Protein AF-A0A2G4H6I1-F1 (afdb_monomer)

Structure (mmCIF, N/CA/C/O backbone):
data_AF-A0A2G4H6I1-F1
#
_entry.id   AF-A0A2G4H6I1-F1
#
loop_
_atom_site.group_PDB
_atom_site.id
_atom_site.type_symbol
_atom_site.label_atom_id
_atom_site.label_alt_id
_atom_site.label_comp_id
_atom_site.label_asym_id
_atom_site.label_entity_id
_atom_site.label_seq_id
_atom_site.pdbx_PDB_ins_code
_atom_site.Cartn_x
_atom_site.Cartn_y
_atom_site.Cartn_z
_atom_site.occupancy
_atom_site.B_iso_or_equiv
_atom_site.auth_seq_id
_atom_site.auth_comp_id
_atom_site.auth_asym_id
_atom_site.auth_atom_id
_atom_site.pdbx_PDB_model_num
ATOM 1 N N . MET A 1 1 ? -14.885 -21.947 18.859 1.00 47.69 1 MET A N 1
ATOM 2 C CA . MET A 1 1 ? -14.506 -21.914 17.428 1.00 47.69 1 MET A CA 1
ATOM 3 C C . MET A 1 1 ? -15.034 -20.630 16.765 1.00 47.69 1 MET A C 1
ATOM 5 O O . MET A 1 1 ? -15.889 -20.704 15.902 1.00 47.69 1 MET A O 1
ATOM 9 N N . PHE A 1 2 ? -14.538 -19.450 17.172 1.00 48.50 2 PHE A N 1
ATOM 10 C CA . PHE A 1 2 ? -14.938 -18.136 16.617 1.00 48.50 2 PHE A CA 1
ATOM 11 C C . PHE A 1 2 ? -13.767 -17.136 16.595 1.00 48.50 2 PHE A C 1
ATOM 13 O O . PHE A 1 2 ? -13.943 -15.937 16.746 1.00 48.50 2 PHE A O 1
ATOM 20 N N . ARG A 1 3 ? -12.537 -17.615 16.372 1.00 53.78 3 ARG A N 1
ATOM 21 C CA . ARG A 1 3 ? -11.357 -16.746 16.193 1.00 53.78 3 ARG A CA 1
ATOM 22 C C . ARG A 1 3 ? -11.307 -16.156 14.768 1.00 53.78 3 ARG A C 1
ATOM 24 O O . ARG A 1 3 ? -10.239 -16.022 14.183 1.00 53.78 3 ARG A O 1
ATOM 31 N N . ARG A 1 4 ? -12.477 -15.931 14.156 1.00 52.84 4 ARG A N 1
ATOM 32 C CA . ARG A 1 4 ? -12.616 -15.455 12.776 1.00 52.84 4 ARG A CA 1
ATOM 33 C C . ARG A 1 4 ? -12.330 -13.957 12.766 1.00 52.84 4 ARG A C 1
ATOM 35 O O . ARG A 1 4 ? -13.188 -13.182 13.157 1.00 52.84 4 ARG A O 1
ATOM 42 N N . LYS A 1 5 ? -11.116 -13.612 12.331 1.00 61.91 5 LYS A N 1
ATOM 43 C CA . LYS A 1 5 ? -10.760 -12.361 11.649 1.00 61.91 5 LYS A CA 1
ATOM 44 C C . LYS A 1 5 ? -11.417 -11.105 12.232 1.00 61.91 5 LYS A C 1
ATOM 46 O O . LYS A 1 5 ? -12.272 -10.511 11.584 1.00 61.91 5 LYS A O 1
ATOM 51 N N . ARG A 1 6 ? -11.013 -10.688 13.434 1.00 74.25 6 ARG A N 1
ATOM 52 C CA . ARG A 1 6 ? -11.524 -9.441 14.033 1.00 74.25 6 ARG A CA 1
ATOM 53 C C . ARG A 1 6 ? -11.312 -8.246 13.096 1.00 74.25 6 ARG A C 1
ATOM 55 O O . ARG A 1 6 ? -12.156 -7.359 13.065 1.00 74.25 6 ARG A O 1
ATOM 62 N N . PHE A 1 7 ? -10.224 -8.259 12.324 1.00 90.12 7 PHE A N 1
ATOM 63 C CA . PHE A 1 7 ? -9.858 -7.169 11.426 1.00 90.12 7 PHE A CA 1
ATOM 64 C C . PHE A 1 7 ? -10.017 -7.507 9.947 1.00 90.12 7 PHE A C 1
ATOM 66 O O . PHE A 1 7 ? -9.777 -6.645 9.117 1.00 90.12 7 PHE A O 1
ATOM 73 N N . GLY A 1 8 ? -10.430 -8.726 9.589 1.00 92.12 8 GLY A N 1
ATOM 74 C CA . GLY A 1 8 ? -10.422 -9.167 8.190 1.00 92.12 8 GLY A CA 1
ATOM 75 C C . GLY A 1 8 ? -11.231 -8.266 7.264 1.00 92.12 8 GLY A C 1
ATOM 76 O O . GLY A 1 8 ? -10.702 -7.813 6.258 1.00 92.12 8 GLY A O 1
ATOM 77 N N . ASP A 1 9 ? -12.475 -7.964 7.635 1.00 93.06 9 ASP A N 1
ATOM 78 C CA . ASP A 1 9 ? -13.354 -7.126 6.811 1.00 93.06 9 ASP A CA 1
ATOM 79 C C . ASP A 1 9 ? -12.864 -5.670 6.755 1.00 93.06 9 ASP A C 1
ATOM 81 O O . ASP A 1 9 ? -12.982 -5.013 5.721 1.00 93.06 9 ASP A O 1
ATOM 85 N N . LEU A 1 10 ? -12.273 -5.176 7.850 1.00 95.25 10 LEU A N 1
ATOM 86 C CA . LEU A 1 10 ? -11.664 -3.847 7.899 1.00 95.25 10 LEU A CA 1
ATOM 87 C C . LEU A 1 10 ? -10.443 -3.765 6.980 1.00 95.25 10 LEU A C 1
ATOM 89 O O . LEU A 1 10 ? -10.353 -2.843 6.180 1.00 95.25 10 LEU A O 1
ATOM 93 N N . ILE A 1 11 ? -9.523 -4.721 7.084 1.00 97.38 11 ILE A N 1
ATOM 94 C CA . ILE A 1 11 ? -8.300 -4.760 6.281 1.00 97.38 11 ILE A CA 1
ATOM 95 C C . ILE A 1 11 ? -8.659 -4.929 4.804 1.00 97.38 11 ILE A C 1
ATOM 97 O O . ILE A 1 11 ? -8.127 -4.219 3.958 1.00 97.38 11 ILE A O 1
ATOM 101 N N . ASP A 1 12 ? -9.618 -5.800 4.478 1.00 96.06 12 ASP A N 1
ATOM 102 C CA . ASP A 1 12 ? -10.106 -5.945 3.104 1.00 96.06 12 ASP A CA 1
ATOM 103 C C . ASP A 1 12 ? -10.702 -4.614 2.580 1.00 96.06 12 ASP A C 1
ATOM 105 O O . ASP A 1 12 ? -10.563 -4.299 1.397 1.00 96.06 12 ASP A O 1
ATOM 109 N N . GLN A 1 13 ? -11.326 -3.802 3.443 1.00 96.94 13 GLN A N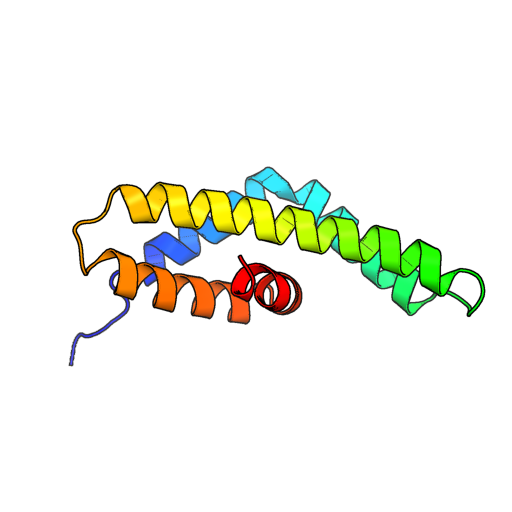 1
ATOM 110 C CA . GLN A 1 13 ? -11.790 -2.457 3.089 1.00 96.94 13 GLN A CA 1
ATOM 111 C C . GLN A 1 13 ? -10.638 -1.447 2.952 1.00 96.94 13 GLN A C 1
ATOM 113 O O . GLN A 1 13 ? -10.649 -0.673 2.000 1.00 96.94 13 GLN A O 1
ATOM 118 N N . GLN A 1 14 ? -9.645 -1.453 3.843 1.00 97.62 14 GLN A N 1
ATOM 119 C CA . GLN A 1 14 ? -8.457 -0.593 3.758 1.00 97.62 14 GLN A CA 1
ATOM 120 C C . GLN A 1 14 ? -7.683 -0.844 2.460 1.00 97.62 14 GLN A C 1
ATOM 122 O O . GLN A 1 14 ? -7.414 0.090 1.712 1.00 97.62 14 GLN A O 1
ATOM 127 N N . LEU A 1 15 ? -7.432 -2.111 2.120 1.00 98.19 15 LEU A N 1
ATOM 128 C CA . LEU A 1 15 ? -6.755 -2.477 0.874 1.00 98.19 15 LEU A CA 1
ATOM 129 C C . LEU A 1 15 ? -7.576 -2.116 -0.370 1.00 98.19 15 LEU A C 1
ATOM 131 O O . LEU A 1 15 ? -7.004 -1.842 -1.425 1.00 98.19 15 LEU A O 1
ATOM 135 N N . ARG A 1 16 ? -8.912 -2.106 -0.265 1.00 97.94 16 ARG A N 1
ATOM 136 C CA . ARG A 1 16 ? -9.794 -1.618 -1.333 1.00 97.94 16 ARG A CA 1
ATOM 137 C C . ARG A 1 16 ? -9.700 -0.103 -1.495 1.00 97.94 16 ARG A C 1
ATOM 139 O O . ARG A 1 16 ? -9.698 0.356 -2.630 1.00 97.94 16 ARG A O 1
ATOM 146 N N . ILE A 1 17 ? -9.642 0.647 -0.394 1.00 97.75 17 ILE A N 1
ATOM 147 C CA . ILE A 1 17 ? -9.461 2.106 -0.414 1.00 97.75 17 ILE A CA 1
ATOM 148 C C . ILE A 1 17 ? -8.113 2.434 -1.052 1.00 97.75 17 ILE A C 1
ATOM 150 O O . ILE A 1 17 ? -8.097 3.121 -2.063 1.00 97.75 17 ILE A O 1
ATOM 154 N N . PHE A 1 18 ? -7.028 1.820 -0.571 1.00 98.00 18 PHE A N 1
ATOM 155 C CA . PHE A 1 18 ? -5.699 1.939 -1.175 1.00 98.00 18 PHE A CA 1
ATOM 156 C C . PHE A 1 18 ? -5.730 1.681 -2.691 1.00 98.00 18 PHE A C 1
ATOM 158 O O . PHE A 1 18 ? -5.279 2.500 -3.484 1.00 98.00 18 PHE A O 1
ATOM 165 N N . ALA A 1 19 ? -6.333 0.568 -3.119 1.00 97.31 19 ALA A N 1
ATOM 166 C CA . ALA A 1 19 ? -6.402 0.235 -4.539 1.00 97.31 19 ALA A CA 1
ATOM 167 C C . ALA A 1 19 ? -7.236 1.220 -5.368 1.00 97.31 19 ALA A C 1
ATOM 169 O O . ALA A 1 19 ? -6.951 1.417 -6.546 1.00 97.31 19 ALA A O 1
ATOM 170 N N . SER A 1 20 ? -8.286 1.790 -4.776 1.00 97.69 20 SER A N 1
ATOM 171 C CA . SER A 1 20 ? -9.161 2.756 -5.437 1.00 97.69 20 SER A CA 1
ATOM 172 C C . SER A 1 20 ? -8.486 4.117 -5.568 1.00 97.69 20 SER A C 1
ATOM 174 O O . SER A 1 20 ? -8.501 4.699 -6.648 1.00 97.69 20 SER A O 1
ATOM 176 N N . ASP A 1 21 ? -7.888 4.608 -4.485 1.00 98.00 21 ASP A N 1
ATOM 177 C CA . ASP A 1 21 ? -7.279 5.939 -4.421 1.00 98.00 21 ASP A CA 1
ATOM 178 C C . ASP A 1 21 ? -5.995 6.010 -5.257 1.00 98.00 21 ASP A C 1
ATOM 180 O O . ASP A 1 21 ? -5.656 7.058 -5.805 1.00 98.00 21 ASP A O 1
ATOM 184 N N . HIS A 1 22 ? -5.323 4.869 -5.429 1.00 97.00 22 HIS A N 1
ATOM 185 C CA . HIS A 1 22 ? -4.058 4.758 -6.148 1.00 97.00 22 HIS A CA 1
ATOM 186 C C . HIS A 1 22 ? -4.139 3.879 -7.401 1.00 97.00 22 HIS A C 1
ATOM 188 O O . HIS A 1 22 ? -3.130 3.324 -7.839 1.00 97.00 22 HIS A O 1
ATOM 194 N N . ALA A 1 23 ? -5.326 3.745 -8.000 1.00 95.88 23 ALA A N 1
ATOM 195 C CA . ALA A 1 23 ? -5.549 2.876 -9.156 1.00 95.88 23 ALA A CA 1
ATOM 196 C C . ALA A 1 23 ? -4.566 3.148 -10.311 1.00 95.88 23 ALA A C 1
ATOM 198 O O . ALA A 1 23 ? -3.974 2.209 -10.845 1.00 95.88 23 ALA A O 1
ATOM 199 N N . ASP A 1 24 ? -4.343 4.422 -10.645 1.00 94.38 24 ASP A N 1
ATOM 200 C CA . ASP A 1 24 ? -3.444 4.829 -11.732 1.00 94.38 24 ASP A CA 1
ATOM 201 C C . ASP A 1 24 ? -1.975 4.494 -11.424 1.00 94.38 24 ASP A C 1
ATOM 203 O O . ASP A 1 24 ? -1.244 4.027 -12.295 1.00 94.38 24 ASP A O 1
ATOM 207 N N . ARG A 1 25 ? -1.545 4.656 -10.167 1.00 94.25 25 ARG A N 1
ATOM 208 C CA . ARG A 1 25 ? -0.189 4.302 -9.710 1.00 94.25 25 ARG A CA 1
ATOM 209 C C . ARG A 1 25 ? 0.037 2.795 -9.706 1.00 94.25 25 ARG A C 1
ATOM 211 O O . ARG A 1 25 ? 1.042 2.315 -10.216 1.00 94.25 25 ARG A O 1
ATOM 218 N N . LEU A 1 26 ? -0.933 2.024 -9.217 1.00 95.12 26 LEU A N 1
ATOM 219 C CA . LEU A 1 26 ? -0.867 0.562 -9.269 1.00 95.12 26 LEU A CA 1
ATOM 220 C C . LEU A 1 26 ? -0.874 0.036 -10.707 1.00 95.12 26 LEU A C 1
ATOM 222 O O . LEU A 1 26 ? -0.285 -1.012 -10.978 1.00 95.12 26 LEU A O 1
ATOM 226 N N . GLN A 1 27 ? -1.527 0.746 -11.627 1.00 94.31 27 GLN A N 1
ATOM 227 C CA . GLN A 1 27 ? -1.452 0.455 -13.052 1.00 94.31 27 GLN A CA 1
ATOM 228 C C . GLN A 1 27 ? -0.057 0.780 -13.612 1.00 94.31 27 GLN A C 1
ATOM 230 O O . GLN A 1 27 ? 0.538 -0.082 -14.258 1.00 94.31 27 GLN A O 1
ATOM 235 N N . ALA A 1 28 ? 0.515 1.942 -13.286 1.00 91.69 28 ALA A N 1
ATOM 236 C CA . ALA A 1 28 ? 1.876 2.313 -13.682 1.00 91.69 28 ALA A CA 1
ATOM 237 C C . ALA A 1 28 ? 2.932 1.316 -13.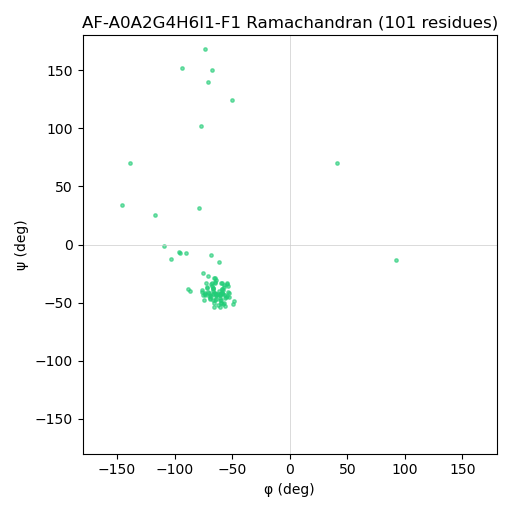170 1.00 91.69 28 ALA A C 1
ATOM 239 O O . ALA A 1 28 ? 3.802 0.896 -13.933 1.00 91.69 28 ALA A O 1
ATOM 240 N N . MET A 1 29 ? 2.803 0.843 -11.926 1.00 94.44 29 MET A N 1
ATOM 241 C CA . MET A 1 29 ? 3.657 -0.206 -11.356 1.00 94.44 29 MET A CA 1
ATOM 242 C C . MET A 1 29 ? 3.601 -1.503 -12.183 1.00 94.44 29 MET A C 1
ATOM 244 O O . MET A 1 29 ? 4.628 -2.133 -12.445 1.00 94.44 29 MET A O 1
ATOM 248 N N . ARG A 1 30 ? 2.404 -1.918 -12.627 1.00 94.00 30 ARG A N 1
ATOM 249 C CA . ARG A 1 30 ? 2.240 -3.110 -13.482 1.00 94.00 30 ARG A CA 1
ATOM 250 C C . ARG A 1 30 ? 2.911 -2.919 -14.838 1.00 94.00 30 ARG A C 1
ATOM 252 O O . ARG A 1 30 ? 3.584 -3.831 -15.307 1.00 94.00 30 ARG A O 1
ATOM 259 N N . GLU A 1 31 ? 2.773 -1.741 -15.433 1.00 94.38 31 GLU A N 1
ATOM 260 C CA . GLU A 1 31 ? 3.409 -1.405 -16.709 1.00 94.38 31 GLU A CA 1
ATOM 261 C C . GLU A 1 31 ? 4.938 -1.343 -16.591 1.00 94.38 31 GLU A C 1
ATOM 263 O O . GLU A 1 31 ? 5.642 -1.850 -17.464 1.00 94.38 31 GLU A O 1
ATOM 268 N N . ALA A 1 32 ? 5.466 -0.783 -15.498 1.00 93.19 32 ALA A N 1
ATOM 269 C CA . ALA A 1 32 ? 6.898 -0.775 -15.200 1.00 93.19 32 ALA A CA 1
ATOM 270 C C . ALA A 1 32 ? 7.451 -2.197 -15.063 1.00 93.19 32 ALA A C 1
ATOM 272 O O . ALA A 1 32 ? 8.477 -2.533 -15.656 1.00 93.19 32 ALA A O 1
ATOM 273 N N . ARG A 1 33 ? 6.713 -3.080 -14.382 1.00 94.00 33 ARG A N 1
ATOM 274 C CA . ARG A 1 33 ? 7.060 -4.500 -14.281 1.00 94.00 33 ARG A CA 1
ATOM 275 C C . ARG A 1 33 ? 7.101 -5.198 -15.636 1.00 94.00 33 ARG A C 1
ATOM 277 O O . ARG A 1 33 ? 7.974 -6.032 -15.873 1.00 94.00 33 ARG A O 1
ATOM 284 N N . GLU A 1 34 ? 6.123 -4.932 -16.495 1.00 94.88 34 GLU A N 1
ATOM 285 C CA . GLU A 1 34 ? 6.065 -5.520 -17.835 1.00 94.88 34 GLU A CA 1
ATOM 286 C C . GLU A 1 34 ? 7.222 -5.031 -18.706 1.00 94.88 34 GLU A C 1
ATOM 288 O O . GLU A 1 34 ? 7.867 -5.856 -19.354 1.00 94.88 34 GLU A O 1
ATOM 293 N N . ARG A 1 35 ? 7.551 -3.734 -18.641 1.00 93.62 35 ARG A N 1
ATOM 294 C CA . ARG A 1 35 ? 8.746 -3.171 -19.282 1.00 93.62 35 ARG A CA 1
ATOM 295 C C . ARG A 1 35 ? 10.015 -3.850 -18.791 1.00 93.62 35 ARG A C 1
ATOM 297 O O . ARG A 1 35 ? 10.756 -4.374 -19.610 1.00 93.62 35 ARG A O 1
ATOM 304 N N . TYR A 1 36 ? 10.216 -3.949 -17.478 1.00 92.69 36 TYR A N 1
ATOM 305 C CA . TYR A 1 36 ? 11.373 -4.639 -16.906 1.00 92.69 36 TYR A CA 1
ATOM 306 C C . TYR A 1 36 ? 11.484 -6.096 -17.376 1.00 92.69 36 TYR A C 1
ATOM 308 O O . TYR A 1 36 ? 12.559 -6.551 -17.753 1.00 92.69 36 TYR A O 1
ATOM 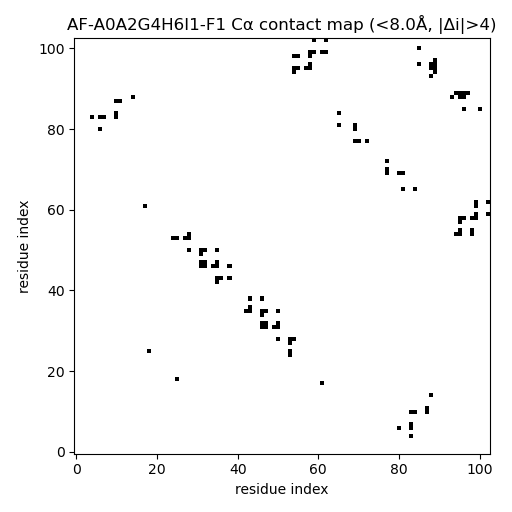316 N N . ARG A 1 37 ? 10.369 -6.832 -17.417 1.00 93.88 37 ARG A N 1
ATOM 317 C CA . ARG A 1 37 ? 10.352 -8.227 -17.889 1.00 93.88 37 ARG A CA 1
ATOM 318 C C . ARG A 1 37 ? 10.688 -8.387 -19.368 1.00 93.88 37 ARG A C 1
ATOM 320 O O . ARG A 1 37 ? 11.142 -9.463 -19.751 1.00 93.88 37 ARG A O 1
ATOM 327 N N . GLY A 1 38 ? 10.388 -7.379 -20.181 1.00 93.50 38 GLY A N 1
ATOM 328 C CA . GLY A 1 38 ? 10.665 -7.365 -21.616 1.00 93.50 38 GLY A CA 1
ATOM 329 C C . GLY A 1 38 ? 11.968 -6.664 -21.996 1.00 93.50 38 GLY A C 1
ATOM 330 O O . GLY A 1 38 ? 12.317 -6.694 -23.171 1.00 93.50 38 GLY A O 1
ATOM 331 N N . ALA A 1 39 ? 12.649 -6.029 -21.041 1.00 93.00 39 ALA A N 1
ATOM 332 C CA . ALA A 1 39 ? 13.839 -5.234 -21.290 1.00 93.00 39 ALA A CA 1
ATOM 333 C C . ALA A 1 39 ? 15.040 -6.113 -21.654 1.00 93.00 39 ALA A C 1
ATOM 335 O O . ALA A 1 39 ? 15.293 -7.154 -21.037 1.00 93.00 39 ALA A O 1
ATOM 336 N N . ASP A 1 40 ? 15.817 -5.642 -22.624 1.00 93.12 40 ASP A N 1
ATOM 337 C CA . ASP A 1 40 ? 17.127 -6.2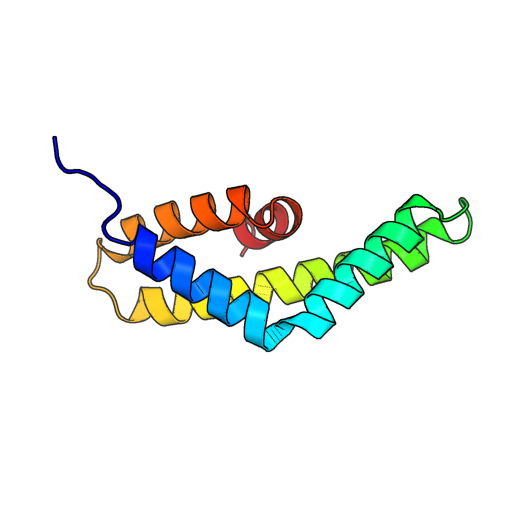02 -22.926 1.00 93.12 40 ASP A CA 1
ATOM 338 C C . ASP A 1 40 ? 18.144 -5.797 -21.844 1.00 93.12 40 ASP A C 1
ATOM 340 O O . ASP A 1 40 ? 17.891 -4.923 -21.014 1.00 93.12 40 ASP A O 1
ATOM 344 N N . ALA A 1 41 ? 19.323 -6.427 -21.842 1.00 88.81 41 ALA A N 1
ATOM 345 C CA . ALA A 1 41 ? 20.321 -6.253 -20.782 1.00 88.81 41 ALA A CA 1
ATOM 346 C C . ALA A 1 41 ? 20.718 -4.784 -20.524 1.00 88.81 41 ALA A C 1
ATOM 348 O O . ALA A 1 41 ? 20.951 -4.419 -19.374 1.00 88.81 41 ALA A O 1
ATOM 349 N N . ASP A 1 42 ? 20.749 -3.954 -21.570 1.00 89.88 42 ASP A N 1
ATOM 350 C CA . ASP A 1 42 ? 21.119 -2.536 -21.478 1.00 89.88 42 ASP A CA 1
ATOM 351 C C . ASP A 1 42 ? 20.007 -1.664 -20.858 1.00 89.88 42 ASP A C 1
ATOM 353 O O . ASP A 1 42 ? 20.287 -0.614 -20.283 1.00 89.88 42 ASP A O 1
ATOM 357 N N . GLU A 1 43 ? 18.746 -2.099 -20.941 1.00 89.88 43 GLU A N 1
ATOM 358 C CA . GLU A 1 43 ? 17.569 -1.370 -20.440 1.00 89.88 43 GLU A CA 1
ATOM 359 C C . GLU A 1 43 ? 17.034 -1.945 -19.118 1.00 89.88 43 GLU A C 1
ATOM 361 O O . GLU A 1 43 ? 16.206 -1.318 -18.447 1.00 89.88 43 GLU A O 1
ATOM 366 N N . ALA A 1 44 ? 17.505 -3.135 -18.733 1.00 89.38 44 ALA A N 1
ATOM 367 C CA . ALA A 1 44 ? 17.031 -3.879 -17.574 1.00 89.38 44 ALA A CA 1
ATOM 368 C C . ALA A 1 44 ? 17.236 -3.119 -16.259 1.00 89.38 44 ALA A C 1
ATOM 370 O O . ALA A 1 44 ? 16.348 -3.141 -15.413 1.00 89.38 44 ALA A O 1
ATOM 371 N N . GLU A 1 45 ? 18.369 -2.434 -16.085 1.00 91.50 45 GLU A N 1
ATOM 372 C CA . GLU A 1 45 ? 18.661 -1.693 -14.851 1.00 91.50 45 GLU A CA 1
ATOM 373 C C . GLU A 1 45 ? 17.752 -0.471 -14.689 1.00 91.50 45 GLU A C 1
ATOM 375 O O . GLU A 1 45 ? 17.137 -0.301 -13.639 1.00 91.50 45 GLU A O 1
ATOM 380 N N . ALA A 1 46 ? 17.590 0.331 -15.745 1.00 90.62 46 ALA A N 1
ATOM 381 C CA . ALA A 1 46 ? 16.696 1.4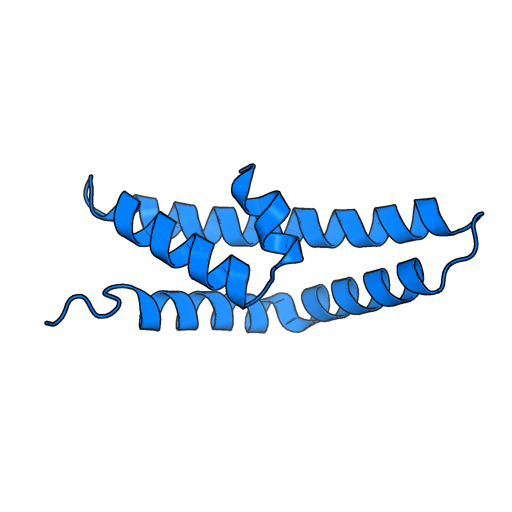88 -15.720 1.00 90.62 46 ALA A CA 1
ATOM 382 C C . ALA A 1 46 ? 15.231 1.064 -15.523 1.00 90.62 46 ALA A C 1
ATOM 384 O O . ALA A 1 46 ? 14.531 1.614 -14.679 1.00 90.62 46 ALA A O 1
ATOM 385 N N . SER A 1 47 ? 14.789 0.028 -16.243 1.00 91.62 47 SER A N 1
ATOM 386 C CA . SER A 1 47 ? 13.420 -0.488 -16.123 1.00 91.62 47 SER A CA 1
ATOM 387 C C . SER A 1 47 ? 13.156 -1.132 -14.760 1.00 91.62 47 SER A C 1
ATOM 389 O O . SER A 1 47 ? 12.036 -1.068 -14.256 1.00 91.62 47 SER A O 1
ATOM 391 N N . TYR A 1 48 ? 14.170 -1.763 -14.160 1.00 92.62 48 TYR A N 1
ATOM 392 C CA . TYR A 1 48 ? 14.084 -2.260 -12.792 1.00 92.62 48 TYR A CA 1
ATOM 393 C C . TYR A 1 48 ? 13.981 -1.113 -11.788 1.00 92.62 48 TYR A C 1
ATOM 395 O O . TYR A 1 48 ? 13.159 -1.208 -10.886 1.00 92.62 48 TYR A O 1
ATOM 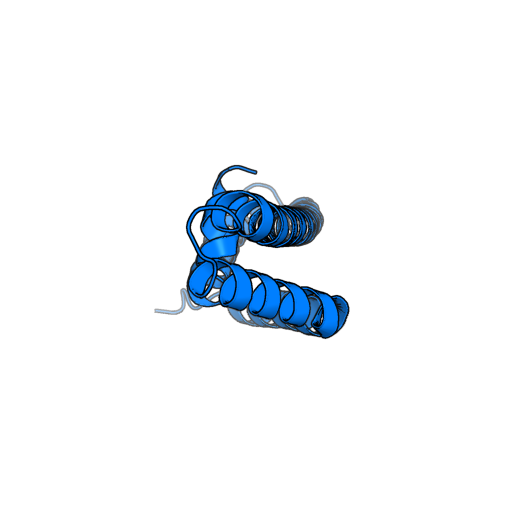403 N N . GLY A 1 49 ? 14.765 -0.042 -11.958 1.00 94.56 49 GLY A N 1
ATOM 404 C CA . GLY A 1 49 ? 14.695 1.159 -11.121 1.00 94.56 49 GLY A CA 1
ATOM 405 C C . GLY A 1 49 ? 13.291 1.762 -11.099 1.00 94.56 49 GLY A C 1
ATOM 406 O O . GLY A 1 49 ? 12.697 1.861 -10.032 1.00 94.56 49 GLY A O 1
ATOM 407 N N . ASP A 1 50 ? 12.711 2.022 -12.277 1.00 92.69 50 ASP A N 1
ATOM 408 C CA . ASP A 1 50 ? 11.326 2.506 -12.407 1.00 92.69 50 ASP A CA 1
ATOM 409 C C . ASP A 1 50 ? 10.320 1.614 -11.663 1.00 92.69 50 ASP A C 1
ATOM 411 O O . ASP A 1 50 ? 9.358 2.086 -11.063 1.00 92.69 50 ASP A O 1
ATOM 415 N N . TYR A 1 51 ? 10.501 0.296 -11.755 1.00 94.56 51 TYR A N 1
ATOM 416 C CA . TYR A 1 51 ? 9.612 -0.663 -11.115 1.00 94.56 51 TYR A CA 1
ATOM 417 C C . TYR A 1 51 ? 9.807 -0.719 -9.595 1.00 94.56 51 TYR A C 1
ATOM 419 O O . TYR A 1 51 ? 8.821 -0.796 -8.863 1.00 94.56 51 TYR A O 1
ATOM 427 N N . ALA A 1 52 ? 11.055 -0.682 -9.126 1.00 95.56 52 ALA A N 1
ATOM 428 C CA . ALA A 1 52 ? 11.398 -0.697 -7.711 1.00 95.56 52 ALA A CA 1
ATOM 429 C C . ALA A 1 52 ? 10.868 0.554 -6.997 1.00 95.56 52 ALA A C 1
ATOM 431 O O . ALA A 1 52 ? 10.237 0.412 -5.954 1.00 95.56 52 ALA A O 1
ATOM 432 N N . ASP A 1 53 ? 11.007 1.735 -7.607 1.00 95.44 53 ASP A N 1
ATOM 433 C CA . ASP A 1 53 ? 10.505 2.998 -7.051 1.00 95.44 53 ASP A CA 1
ATOM 434 C C . ASP A 1 53 ? 8.981 2.960 -6.809 1.00 95.44 53 ASP A C 1
ATOM 436 O O . ASP A 1 53 ? 8.490 3.453 -5.792 1.00 95.44 53 ASP A O 1
ATOM 440 N N . GLU A 1 54 ? 8.209 2.335 -7.708 1.00 95.88 54 GLU A N 1
ATOM 441 C CA . GLU A 1 54 ? 6.757 2.185 -7.526 1.00 95.88 54 GLU A CA 1
ATOM 442 C C . GLU A 1 54 ? 6.391 1.157 -6.440 1.00 95.88 54 GLU A C 1
ATOM 444 O O . GLU A 1 54 ? 5.380 1.328 -5.754 1.00 95.88 54 GLU A O 1
ATOM 449 N N . ILE A 1 55 ? 7.190 0.095 -6.260 1.00 96.56 55 ILE A N 1
ATOM 450 C CA . ILE A 1 55 ? 6.998 -0.853 -5.149 1.00 96.56 55 ILE A CA 1
ATOM 451 C C . ILE A 1 55 ? 7.280 -0.162 -3.817 1.00 96.56 55 ILE A C 1
ATOM 453 O O . ILE A 1 55 ? 6.477 -0.309 -2.893 1.00 96.56 55 ILE A O 1
ATOM 457 N N . ASP A 1 56 ? 8.400 0.553 -3.719 1.00 96.88 56 ASP A N 1
ATOM 458 C CA . ASP A 1 56 ? 8.831 1.218 -2.490 1.00 96.88 56 ASP A CA 1
ATOM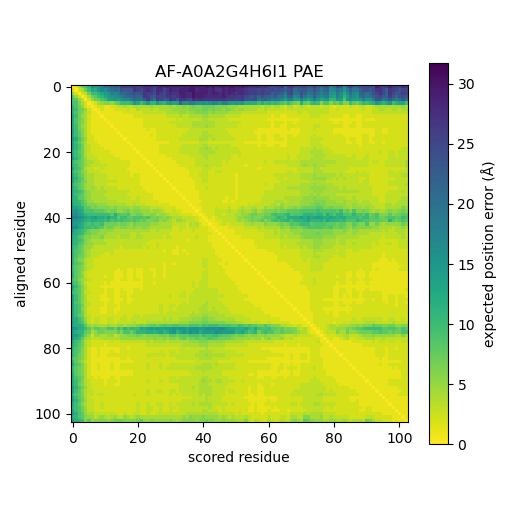 459 C C . ASP A 1 56 ? 7.790 2.249 -2.057 1.00 96.88 56 ASP A C 1
ATOM 461 O O . ASP A 1 56 ? 7.297 2.192 -0.930 1.00 96.88 56 ASP A O 1
ATOM 465 N N . TRP A 1 57 ? 7.336 3.091 -2.988 1.00 97.06 57 TRP A N 1
ATOM 466 C CA . TRP A 1 57 ? 6.246 4.029 -2.727 1.00 97.06 57 TRP A CA 1
ATOM 467 C C . TRP A 1 57 ? 4.968 3.319 -2.240 1.00 97.06 57 TRP A C 1
ATOM 469 O O . TRP A 1 57 ? 4.365 3.719 -1.245 1.00 97.06 57 TRP A O 1
ATOM 479 N N . ALA A 1 58 ? 4.554 2.227 -2.894 1.00 97.31 58 ALA A N 1
ATOM 480 C CA . ALA A 1 58 ? 3.358 1.489 -2.488 1.00 97.31 58 ALA A CA 1
ATOM 481 C C . ALA A 1 58 ? 3.500 0.833 -1.101 1.00 97.31 58 ALA A C 1
ATOM 483 O O . ALA A 1 58 ? 2.508 0.691 -0.379 1.00 97.31 58 ALA A O 1
ATOM 484 N N . ALA A 1 59 ? 4.712 0.412 -0.729 1.00 98.12 59 ALA A N 1
ATOM 485 C CA . ALA A 1 59 ? 5.006 -0.127 0.592 1.00 98.12 59 ALA A CA 1
ATOM 486 C C . ALA A 1 59 ? 4.934 0.963 1.667 1.00 98.12 59 ALA A C 1
ATOM 488 O O . ALA A 1 59 ? 4.316 0.731 2.706 1.00 98.12 59 ALA A O 1
ATOM 489 N N . GLU A 1 60 ? 5.492 2.145 1.402 1.00 97.94 60 GLU A N 1
ATOM 490 C CA . GLU A 1 60 ? 5.426 3.302 2.300 1.00 97.94 60 GLU A CA 1
ATOM 491 C C . GLU A 1 60 ? 3.974 3.722 2.567 1.00 97.94 60 GLU A C 1
ATOM 493 O O . GLU A 1 60 ? 3.557 3.766 3.723 1.00 97.94 60 GLU A O 1
ATOM 498 N N . GLU A 1 61 ? 3.154 3.898 1.528 1.00 98.06 61 GLU A N 1
ATOM 499 C CA . GLU A 1 61 ? 1.735 4.269 1.678 1.00 98.06 61 GLU A CA 1
ATOM 500 C C . GLU A 1 61 ? 0.934 3.237 2.494 1.00 98.06 61 GLU A C 1
ATOM 502 O O . GLU A 1 61 ? 0.118 3.580 3.358 1.00 98.06 61 GLU A O 1
ATOM 507 N N . LEU A 1 62 ? 1.168 1.940 2.254 1.00 98.25 62 LEU A N 1
ATOM 508 C CA . LEU A 1 62 ? 0.531 0.881 3.041 1.00 98.25 62 LEU A CA 1
ATOM 509 C C . LEU A 1 62 ? 1.032 0.859 4.488 1.00 98.25 62 LEU A C 1
ATOM 511 O O . LEU A 1 62 ? 0.235 0.562 5.383 1.00 98.25 62 LEU A O 1
ATOM 515 N N . SER A 1 63 ? 2.311 1.161 4.726 1.00 98.25 63 SER A N 1
ATOM 516 C CA . SER A 1 63 ? 2.874 1.284 6.072 1.00 98.25 63 SER A CA 1
ATOM 517 C C . SER A 1 63 ? 2.242 2.449 6.820 1.00 98.25 63 SER A C 1
ATOM 519 O O . SER A 1 63 ? 1.765 2.269 7.936 1.00 98.25 63 SER A O 1
ATOM 521 N N . GLU A 1 64 ? 2.140 3.619 6.193 1.00 98.19 64 GLU A N 1
ATOM 522 C CA . GLU A 1 64 ? 1.513 4.792 6.800 1.00 98.19 64 GLU A CA 1
ATOM 523 C C . GLU A 1 64 ? 0.045 4.527 7.147 1.00 98.19 64 GLU A C 1
ATOM 525 O O . GLU A 1 64 ? -0.390 4.787 8.271 1.00 98.19 64 GLU A O 1
ATOM 530 N N . MET A 1 65 ? -0.719 3.926 6.228 1.00 97.69 65 MET A N 1
ATOM 531 C CA . MET A 1 65 ? -2.107 3.529 6.481 1.00 97.69 65 MET A CA 1
ATOM 532 C C . MET A 1 65 ? -2.219 2.524 7.638 1.00 97.69 65 MET A C 1
ATOM 534 O O . MET A 1 65 ? -3.117 2.632 8.485 1.00 97.69 65 MET A O 1
ATOM 538 N N . ARG A 1 66 ? -1.324 1.528 7.671 1.00 97.81 66 ARG A N 1
ATOM 539 C CA . ARG A 1 66 ? -1.248 0.508 8.723 1.00 97.81 66 ARG A CA 1
ATOM 540 C C . ARG A 1 66 ? -0.986 1.160 10.075 1.00 97.81 66 ARG A C 1
ATOM 542 O O . ARG A 1 66 ? -1.758 0.935 11.009 1.00 97.81 66 ARG A O 1
ATOM 549 N N . ASP A 1 67 ? 0.059 1.969 10.159 1.00 97.31 67 ASP A N 1
ATOM 550 C CA . ASP A 1 67 ? 0.574 2.534 11.402 1.00 97.31 67 ASP A CA 1
ATOM 551 C C . ASP A 1 67 ? -0.364 3.609 11.952 1.00 97.31 67 ASP A C 1
ATOM 553 O O . ASP A 1 67 ? -0.639 3.632 13.153 1.00 97.31 67 ASP A O 1
ATOM 557 N N . ALA A 1 68 ? -0.969 4.415 11.075 1.00 97.00 68 ALA A N 1
ATOM 558 C CA . ALA A 1 68 ? -1.991 5.382 11.458 1.00 97.00 68 ALA A CA 1
ATOM 559 C C . ALA A 1 68 ? -3.197 4.708 12.126 1.00 97.00 68 ALA A C 1
ATOM 561 O O . ALA A 1 68 ? -3.700 5.212 13.130 1.00 97.00 68 ALA A O 1
ATOM 562 N N . TYR A 1 69 ? -3.659 3.561 11.611 1.00 95.62 69 TYR A N 1
ATOM 563 C CA . TYR A 1 69 ? -4.747 2.822 12.255 1.00 95.62 69 TYR A CA 1
ATOM 564 C C . TYR A 1 69 ? -4.284 2.115 13.533 1.00 95.62 69 TYR A C 1
ATOM 566 O O . TYR A 1 69 ? -4.986 2.177 14.544 1.00 95.62 69 TYR A O 1
ATOM 574 N N . ALA A 1 70 ? -3.112 1.474 13.515 1.00 95.75 70 ALA A N 1
ATOM 575 C CA . ALA A 1 70 ? -2.563 0.775 14.675 1.00 95.75 70 ALA A CA 1
ATOM 576 C C . ALA A 1 70 ? -2.404 1.708 15.885 1.00 95.75 70 ALA A C 1
ATOM 578 O O . ALA A 1 70 ? -2.783 1.330 16.989 1.00 95.75 70 ALA A O 1
ATOM 579 N N . ALA A 1 71 ? -1.974 2.955 15.665 1.00 95.94 71 ALA A N 1
ATOM 580 C CA . ALA A 1 71 ? -1.844 3.979 16.703 1.00 95.94 71 ALA A CA 1
ATOM 581 C C . ALA A 1 71 ? -3.172 4.357 17.394 1.00 95.94 71 ALA A C 1
ATOM 583 O O . ALA A 1 71 ? -3.159 4.998 18.444 1.00 95.94 71 ALA A O 1
ATOM 584 N N . THR A 1 72 ? -4.323 3.985 16.822 1.00 95.19 72 THR A N 1
ATOM 585 C CA . THR A 1 72 ? -5.646 4.201 17.439 1.00 95.19 72 THR A CA 1
ATOM 586 C C . THR A 1 72 ? -6.110 3.040 18.318 1.00 95.19 72 THR A C 1
ATOM 588 O O . THR A 1 72 ? -7.156 3.143 18.962 1.00 95.19 72 THR A O 1
ATOM 591 N N . LEU A 1 73 ? -5.379 1.924 18.317 1.00 93.50 73 LEU A N 1
ATOM 592 C CA . LEU A 1 73 ? -5.729 0.708 19.041 1.00 93.50 73 LEU A CA 1
ATOM 593 C C . LEU A 1 73 ? -5.061 0.679 20.418 1.00 93.50 73 LEU A C 1
ATOM 595 O O . LEU A 1 73 ? -3.984 1.231 20.613 1.00 93.50 73 LEU A O 1
ATOM 599 N N . ASP A 1 74 ? -5.703 -0.004 21.367 1.00 89.38 74 ASP A N 1
ATOM 600 C CA . ASP A 1 74 ? -5.101 -0.259 22.675 1.00 89.38 74 ASP A CA 1
ATOM 601 C C . ASP A 1 74 ? -3.896 -1.2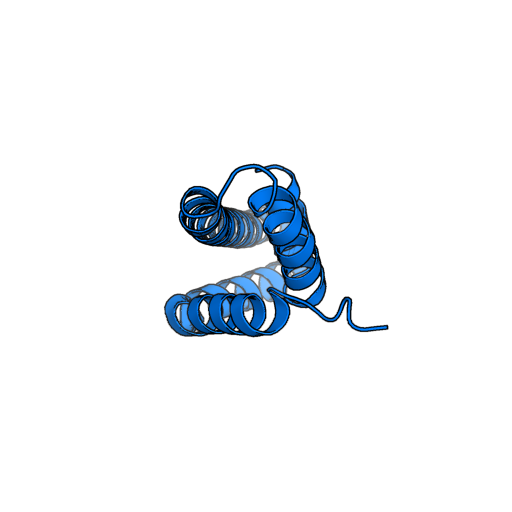08 22.555 1.00 89.38 74 ASP A C 1
ATOM 603 O O . ASP A 1 74 ? -3.894 -2.124 21.720 1.00 89.38 74 ASP A O 1
ATOM 607 N N . ASP A 1 75 ? -2.933 -1.053 23.468 1.00 81.31 75 ASP A N 1
ATOM 608 C CA . ASP A 1 75 ? -1.753 -1.917 23.576 1.00 81.31 75 ASP A CA 1
ATOM 609 C C . ASP A 1 75 ? -2.140 -3.409 23.605 1.00 81.31 75 ASP A C 1
ATOM 611 O O . ASP A 1 75 ? -2.932 -3.872 24.437 1.00 81.31 75 ASP A O 1
ATOM 615 N N . GLY A 1 76 ? -1.569 -4.185 22.681 1.00 78.62 76 GLY A N 1
ATOM 616 C CA . GLY A 1 76 ? -1.795 -5.622 22.518 1.00 78.62 76 GLY A CA 1
ATOM 617 C C . GLY A 1 76 ? -2.908 -5.985 21.527 1.00 78.62 76 GLY A C 1
ATOM 618 O O . GLY A 1 76 ? -3.014 -7.151 21.124 1.00 78.62 76 GLY A O 1
ATOM 619 N N . ILE A 1 77 ? -3.737 -5.022 21.110 1.00 87.19 77 ILE A N 1
ATOM 620 C CA . ILE A 1 77 ? -4.696 -5.186 20.006 1.00 87.19 77 ILE A CA 1
ATOM 621 C C . ILE A 1 77 ? -4.021 -4.878 18.663 1.00 87.19 77 ILE A C 1
ATOM 623 O O . ILE A 1 77 ? -4.255 -5.593 17.681 1.00 87.19 77 ILE A O 1
ATOM 627 N N . ASP A 1 78 ? -3.175 -3.854 18.646 1.00 90.19 78 ASP A N 1
ATOM 628 C CA . ASP A 1 78 ? -2.296 -3.452 17.546 1.00 90.19 78 ASP A CA 1
ATOM 629 C C . ASP A 1 78 ? -1.505 -4.635 16.968 1.00 90.19 78 ASP A C 1
ATOM 631 O O . ASP A 1 78 ? -1.598 -4.926 15.778 1.00 90.19 78 ASP A O 1
ATOM 635 N N . ASP A 1 79 ? -0.871 -5.431 17.821 1.00 91.88 79 ASP A N 1
ATOM 636 C CA . ASP A 1 79 ? -0.123 -6.637 17.472 1.00 91.88 79 ASP A CA 1
ATOM 637 C C . ASP A 1 79 ? -0.937 -7.640 16.638 1.00 91.88 79 ASP A C 1
ATOM 639 O O . ASP A 1 79 ? -0.437 -8.303 15.721 1.00 91.88 79 ASP A O 1
ATOM 643 N N . GLN A 1 80 ? -2.216 -7.821 16.986 1.00 92.12 80 GLN A N 1
ATOM 644 C CA . GLN A 1 80 ? -3.101 -8.699 16.227 1.00 92.12 80 GLN A CA 1
ATOM 645 C C . GLN A 1 80 ? -3.427 -8.095 14.864 1.00 92.12 80 GLN A C 1
ATOM 647 O O . GLN A 1 80 ? -3.401 -8.826 13.870 1.00 92.12 80 GLN A O 1
ATOM 652 N N . TYR A 1 81 ? -3.739 -6.802 14.830 1.00 95.25 81 TYR A N 1
ATOM 653 C CA . TYR A 1 81 ? -4.028 -6.082 13.599 1.00 95.25 81 TYR A CA 1
ATOM 654 C C . TYR A 1 81 ? -2.832 -6.121 12.640 1.00 95.25 81 TYR A C 1
ATOM 656 O O . TYR A 1 81 ? -3.004 -6.579 11.515 1.00 95.25 81 TYR A O 1
ATOM 664 N N . LEU A 1 82 ? -1.621 -5.782 13.096 1.00 95.56 82 LEU A N 1
ATOM 665 C CA . LEU A 1 82 ? -0.396 -5.780 12.285 1.00 95.56 82 LEU A CA 1
ATOM 666 C C . LEU A 1 82 ? -0.141 -7.146 11.629 1.00 95.56 82 LEU A C 1
ATOM 668 O O . LEU A 1 82 ? 0.105 -7.241 10.425 1.00 95.56 82 LEU A O 1
ATOM 672 N N . ARG A 1 83 ? -0.297 -8.239 12.390 1.00 94.81 83 ARG A N 1
ATOM 673 C CA . ARG A 1 83 ? -0.155 -9.607 11.858 1.00 94.81 83 ARG A CA 1
ATOM 674 C C . ARG A 1 83 ? -1.241 -9.984 10.853 1.00 94.81 83 ARG A C 1
ATOM 676 O O . ARG A 1 83 ? -0.973 -10.761 9.937 1.00 94.81 83 ARG A O 1
ATOM 683 N N . GLU A 1 84 ? -2.483 -9.548 11.060 1.00 96.00 84 GLU A N 1
ATOM 684 C CA . GLU A 1 84 ? -3.574 -9.798 10.109 1.00 96.00 84 GLU A CA 1
ATOM 685 C C . GLU A 1 84 ? -3.406 -8.943 8.841 1.00 96.00 84 GLU A C 1
ATOM 687 O O . GLU A 1 84 ? -3.652 -9.449 7.745 1.00 96.00 84 GLU A O 1
ATOM 692 N N . PHE A 1 85 ? -2.913 -7.709 8.980 1.00 97.31 85 PHE A N 1
ATOM 693 C CA . PHE A 1 85 ? -2.644 -6.777 7.889 1.00 97.31 85 PHE A CA 1
ATOM 694 C C . PHE A 1 85 ? -1.520 -7.285 6.985 1.00 97.31 85 PHE A C 1
ATOM 696 O O . PHE A 1 85 ? -1.761 -7.490 5.797 1.00 97.31 85 PHE A O 1
ATOM 703 N N . SER A 1 86 ? -0.343 -7.610 7.541 1.00 96.69 86 SER A N 1
ATOM 704 C CA . SER A 1 86 ? 0.781 -8.165 6.765 1.00 96.69 86 SER A CA 1
ATOM 705 C C . SER A 1 86 ? 0.343 -9.412 5.981 1.00 96.69 86 SER A C 1
ATOM 707 O O . SER A 1 86 ? 0.534 -9.489 4.770 1.00 96.69 86 SER A O 1
ATOM 709 N N . LYS A 1 87 ? -0.407 -10.339 6.599 1.00 96.75 87 LYS A N 1
ATOM 710 C CA . LYS A 1 87 ? -0.967 -11.510 5.888 1.00 96.75 87 LYS A CA 1
ATOM 711 C C . LYS A 1 87 ? -1.884 -11.144 4.720 1.00 96.75 87 LYS A C 1
ATOM 713 O O . LYS A 1 87 ? -1.902 -11.856 3.715 1.00 96.75 87 LYS A O 1
ATOM 718 N N . ALA A 1 88 ? -2.700 -10.104 4.867 1.00 97.38 88 ALA A N 1
ATOM 719 C CA . ALA A 1 88 ? -3.589 -9.659 3.804 1.00 97.38 88 ALA A CA 1
ATOM 720 C C . ALA A 1 88 ? -2.806 -9.012 2.654 1.00 97.38 88 ALA A C 1
ATOM 722 O O . ALA A 1 88 ? -3.096 -9.326 1.497 1.00 97.38 88 ALA A O 1
ATOM 723 N N . VAL A 1 89 ? -1.785 -8.203 2.961 1.00 98.00 89 VAL A N 1
ATOM 724 C CA . VAL A 1 89 ? -0.888 -7.604 1.961 1.00 98.00 89 VAL A CA 1
ATOM 725 C C . VAL A 1 89 ? -0.095 -8.686 1.232 1.00 98.00 89 VAL A C 1
ATOM 727 O O . VAL A 1 89 ? -0.139 -8.719 0.011 1.00 98.00 89 VAL A O 1
ATOM 730 N N . HIS A 1 90 ? 0.493 -9.662 1.931 1.00 97.81 90 HIS A N 1
ATOM 731 C CA . HIS A 1 90 ? 1.156 -10.825 1.312 1.00 97.81 90 HIS A CA 1
ATOM 732 C C . HIS A 1 90 ? 0.262 -11.575 0.321 1.00 97.81 90 HIS A C 1
ATOM 734 O O . HIS A 1 90 ? 0.730 -12.084 -0.695 1.00 97.81 90 HIS A O 1
ATOM 740 N N . ARG A 1 91 ? -1.043 -11.652 0.604 1.00 96.81 91 ARG A N 1
ATOM 741 C CA . ARG A 1 91 ? -2.015 -12.304 -0.281 1.00 96.81 91 ARG A CA 1
ATOM 742 C C . ARG A 1 91 ? -2.375 -11.442 -1.494 1.00 96.81 91 ARG A C 1
ATOM 744 O O . ARG A 1 91 ? -2.580 -11.993 -2.571 1.00 96.81 91 ARG A O 1
ATOM 751 N N . ALA A 1 92 ? -2.549 -10.136 -1.307 1.00 96.06 92 ALA A N 1
ATOM 752 C CA . ALA A 1 92 ? -3.053 -9.230 -2.341 1.00 96.06 92 ALA A CA 1
ATOM 753 C C . ALA A 1 92 ? -1.938 -8.649 -3.225 1.00 96.06 92 ALA A C 1
ATOM 755 O O . ALA A 1 92 ? -2.108 -8.536 -4.437 1.00 96.06 92 ALA A O 1
ATOM 756 N N . TYR A 1 93 ? -0.800 -8.327 -2.616 1.00 96.12 93 TYR A N 1
ATOM 757 C CA . TYR A 1 93 ? 0.325 -7.605 -3.199 1.00 96.12 93 TYR A CA 1
ATOM 758 C C . TYR A 1 93 ? 1.662 -8.232 -2.757 1.00 96.12 93 TYR A C 1
ATOM 760 O O . TYR A 1 93 ? 2.398 -7.625 -1.979 1.00 96.12 93 TYR A O 1
ATOM 768 N N . PRO A 1 94 ? 2.005 -9.448 -3.229 1.00 95.75 94 PRO A N 1
ATOM 769 C CA . PRO A 1 94 ? 3.165 -10.185 -2.719 1.00 95.75 94 PRO A CA 1
ATOM 770 C C . PRO A 1 94 ? 4.496 -9.432 -2.836 1.00 95.75 94 PRO A C 1
ATOM 772 O O . PRO A 1 94 ? 5.352 -9.574 -1.977 1.00 95.75 94 PRO A O 1
ATOM 775 N N . GLU A 1 95 ? 4.676 -8.638 -3.892 1.00 94.31 95 GLU A N 1
ATOM 776 C CA . GLU A 1 95 ? 5.926 -7.904 -4.146 1.00 94.31 95 GLU A CA 1
ATOM 777 C C . GLU A 1 95 ? 6.063 -6.677 -3.244 1.00 94.31 95 GLU A C 1
ATOM 779 O O . GLU A 1 95 ? 7.134 -6.445 -2.698 1.00 94.31 95 GLU A O 1
ATOM 784 N N . ILE A 1 96 ? 4.958 -5.968 -3.005 1.00 96.88 96 ILE A N 1
ATOM 785 C CA . ILE A 1 96 ? 4.909 -4.850 -2.055 1.00 96.88 96 ILE A CA 1
ATOM 786 C C . ILE A 1 96 ? 5.125 -5.360 -0.624 1.00 96.88 96 ILE A C 1
ATOM 788 O O . ILE A 1 96 ? 5.827 -4.733 0.162 1.00 96.88 96 ILE A O 1
ATOM 792 N N . ALA A 1 97 ? 4.582 -6.538 -0.296 1.00 97.00 97 ALA A N 1
ATOM 793 C CA . ALA A 1 97 ? 4.724 -7.143 1.027 1.00 97.00 97 ALA A CA 1
ATOM 794 C C . ALA A 1 97 ? 6.188 -7.386 1.432 1.00 97.00 97 ALA A C 1
ATOM 796 O O . ALA A 1 97 ? 6.518 -7.269 2.609 1.00 97.00 97 ALA A O 1
ATOM 797 N N . VAL A 1 98 ? 7.063 -7.701 0.469 1.00 96.38 98 VAL A N 1
ATOM 798 C CA . VAL A 1 98 ? 8.494 -7.928 0.731 1.00 96.38 98 VAL A CA 1
ATOM 799 C C . VAL A 1 98 ? 9.167 -6.666 1.258 1.00 96.38 98 VAL A C 1
ATOM 801 O O . VAL A 1 98 ? 9.947 -6.762 2.201 1.00 96.38 98 VAL A O 1
ATOM 804 N N . ILE A 1 99 ? 8.860 -5.504 0.677 1.00 96.56 99 ILE A N 1
ATOM 805 C CA . ILE A 1 99 ? 9.404 -4.221 1.131 1.00 96.56 99 ILE A CA 1
ATOM 806 C C . ILE A 1 99 ? 8.708 -3.771 2.414 1.00 96.56 99 ILE A C 1
ATOM 808 O O . ILE A 1 99 ? 9.379 -3.396 3.371 1.00 96.56 99 ILE A O 1
ATOM 812 N N . LEU A 1 100 ? 7.381 -3.896 2.489 1.00 95.94 100 LEU A N 1
ATOM 813 C CA . LEU A 1 100 ? 6.600 -3.505 3.665 1.00 95.94 100 LEU A CA 1
ATOM 814 C C . LEU A 1 100 ? 7.053 -4.210 4.954 1.00 95.94 100 LEU A C 1
ATOM 816 O O . LEU A 1 100 ? 7.038 -3.599 6.014 1.00 95.94 100 LEU A O 1
ATOM 820 N N . ASP A 1 101 ? 7.456 -5.481 4.891 1.00 95.19 101 ASP A N 1
ATOM 821 C CA . ASP A 1 101 ? 7.956 -6.213 6.065 1.00 95.19 101 ASP A CA 1
ATOM 822 C C . ASP 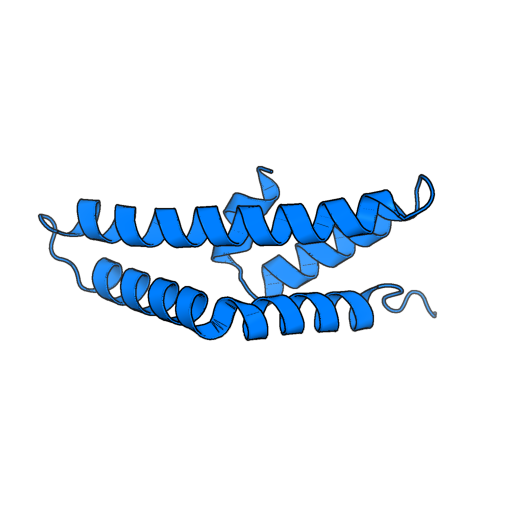A 1 101 ? 9.319 -5.684 6.573 1.00 95.19 101 ASP A C 1
ATOM 824 O O . ASP A 1 101 ? 9.784 -6.101 7.637 1.00 95.19 101 ASP A O 1
ATOM 828 N N . THR A 1 102 ? 9.970 -4.788 5.822 1.00 94.62 102 THR A N 1
ATOM 829 C CA . THR A 1 102 ? 11.205 -4.094 6.223 1.00 94.62 102 THR A CA 1
ATOM 830 C C . THR A 1 102 ? 10.961 -2.713 6.848 1.00 94.62 102 THR A C 1
ATOM 832 O O . THR A 1 102 ? 11.914 -2.133 7.372 1.00 94.62 102 THR A O 1
ATOM 835 N N . LEU A 1 103 ? 9.707 -2.229 6.820 1.00 91.25 103 LEU A N 1
ATOM 836 C CA . LEU A 1 103 ? 9.235 -0.949 7.368 1.00 91.25 103 LEU A CA 1
ATOM 837 C C . LEU A 1 103 ? 8.542 -1.130 8.730 1.00 91.25 103 LEU A C 1
ATOM 839 O O . LEU A 1 103 ? 9.075 -0.585 9.720 1.00 91.25 103 LEU A O 1
#

Solvent-accessible surface area (backbone atoms only — not comparable to full-atom values): 5690 Å² total; per-residue (Å²): 145,76,89,70,56,94,50,48,69,57,46,58,47,50,56,47,49,52,50,62,81,37,42,70,57,59,48,49,34,53,51,27,46,51,47,28,73,69,40,54,84,89,45,29,62,62,28,40,48,60,23,49,55,42,36,52,52,53,16,50,56,52,47,52,57,48,49,61,53,38,73,74,45,60,93,75,52,30,62,54,46,55,56,55,44,52,55,49,37,44,71,76,38,55,74,34,33,62,57,36,78,75,110

Sequence (103 aa):
MFRRKRFGDLIDQQLRIFASDHADRLQAMREARERYRGADADEAEASYGDYADEIDWAAEELSEMRDAYAATLDDGIDDQYLREFSKAVHRAYPEIAVILDTL

Mean predicted aligned error: 4.03 Å

Nearest PDB structures (foldseek):
  5aqh-assembly1_B  TM=5.564E-01  e=3.374E+00  Homo sapiens
  7xad-assembly1_C  TM=5.107E-01  e=8.020E+00  chemical production metagenome
  2mey-assembly1_A  TM=4.528E-01  e=8.937E+00  Blomia tropicalis
  2jmh-assembly1_A  TM=3.881E-01  e=8.466E+00  Blomia tropicalis
  7bxx-assembly2_B  TM=3.287E-01  e=5.202E+00  Clostridium tetani E88

Radius of gyration: 15.81 Å; Cα contacts (8 Å, |Δi|>4): 64; chains: 1; bounding box: 36×28×46 Å

Foldseek 3Di:
DPPPCPCQVVLVVLVVCLCVVCVVLVVQLVVLVVCLVPDDPVCNVVSVVSNVVSLLVSLVVLLCSLVVVLVVDDPPVSVVSVVSNLVVCCVPPVSSSVNNVVD

Secondary structure (DSSP, 8-state):
-----TTHHHHHHHHHHHHHHTHHHHHHHHHHHHHHHH--TTTHHHHHHHHHHHHHHHHHHHHHHHHHHHTTSPTTTHHHHHHHHHHHHHHH-HHHHHHHTT-

pLDDT: mean 92.47, std 9.77, range [47.69, 98.25]